Protein AF-A0A7C2EEQ4-F1 (afdb_monomer_lite)

Structure (mmCIF, N/CA/C/O backbone):
data_AF-A0A7C2EEQ4-F1
#
_entry.id   AF-A0A7C2EEQ4-F1
#
loop_
_atom_site.group_PDB
_atom_site.id
_atom_site.type_symbol
_atom_site.label_atom_id
_atom_site.label_alt_id
_atom_site.label_comp_id
_atom_site.label_asym_id
_atom_site.label_entity_id
_atom_site.label_seq_id
_atom_site.pdbx_PDB_ins_code
_atom_site.Cartn_x
_atom_site.Cartn_y
_atom_site.Cartn_z
_atom_site.occupancy
_atom_site.B_iso_or_equiv
_atom_site.auth_seq_id
_atom_site.auth_comp_id
_atom_site.auth_asym_id
_atom_site.auth_atom_id
_atom_site.pdbx_PDB_model_num
ATOM 1 N N . MET A 1 1 ? 18.634 51.900 -51.212 1.00 46.34 1 MET A N 1
ATOM 2 C CA . MET A 1 1 ? 18.352 50.719 -52.059 1.00 46.34 1 MET A CA 1
ATOM 3 C C . MET A 1 1 ? 18.833 49.478 -51.324 1.00 46.34 1 MET A C 1
ATOM 5 O O . MET A 1 1 ? 20.009 49.153 -51.384 1.00 46.34 1 MET A O 1
ATOM 9 N N . THR A 1 2 ? 17.946 48.823 -50.582 1.00 48.59 2 THR A N 1
ATOM 10 C CA . THR A 1 2 ? 18.283 47.684 -49.716 1.00 48.59 2 THR A CA 1
ATOM 11 C C . THR A 1 2 ? 17.347 46.539 -50.085 1.00 48.59 2 THR A C 1
ATOM 13 O O . THR A 1 2 ? 16.133 46.645 -49.938 1.00 48.59 2 THR A O 1
ATOM 16 N N . ARG A 1 3 ? 17.912 45.484 -50.681 1.00 45.97 3 ARG A N 1
ATOM 17 C CA . ARG A 1 3 ? 17.181 44.313 -51.178 1.00 45.97 3 ARG A CA 1
ATOM 18 C C . ARG A 1 3 ? 16.829 43.400 -50.000 1.00 45.97 3 ARG A C 1
ATOM 20 O O . ARG A 1 3 ? 17.728 42.816 -49.402 1.00 45.97 3 ARG A O 1
ATOM 27 N N . PHE A 1 4 ? 15.542 43.253 -49.696 1.00 46.72 4 PHE A N 1
ATOM 28 C CA . PHE A 1 4 ? 15.049 42.209 -48.796 1.00 46.72 4 PHE A CA 1
ATOM 29 C C . PHE A 1 4 ? 15.091 40.857 -49.520 1.00 46.72 4 PHE A C 1
ATOM 31 O O . PHE A 1 4 ? 14.436 40.668 -50.544 1.00 46.72 4 PHE A O 1
ATOM 38 N N . ARG A 1 5 ? 15.900 39.923 -49.008 1.00 54.69 5 ARG A N 1
ATOM 39 C CA . ARG A 1 5 ? 15.899 38.520 -49.437 1.00 54.69 5 ARG A CA 1
ATOM 40 C C . ARG A 1 5 ? 14.745 37.805 -48.733 1.00 54.69 5 ARG A C 1
ATOM 42 O O . ARG A 1 5 ? 14.785 37.629 -47.520 1.00 54.69 5 ARG A O 1
ATOM 49 N N . PHE A 1 6 ? 13.735 37.402 -49.498 1.00 46.06 6 PHE A N 1
ATOM 50 C CA . PHE A 1 6 ? 12.719 36.453 -49.050 1.00 46.06 6 PHE A CA 1
ATOM 51 C C . PHE A 1 6 ? 13.360 35.068 -48.921 1.00 46.06 6 PHE A C 1
ATOM 53 O O . PHE A 1 6 ? 13.887 34.533 -49.894 1.00 46.06 6 PHE A O 1
ATOM 60 N N . SER A 1 7 ? 13.330 34.509 -47.713 1.00 45.75 7 SER A N 1
ATOM 61 C CA . SER A 1 7 ? 13.673 33.111 -47.453 1.00 45.75 7 SER A CA 1
ATOM 62 C C . SER A 1 7 ? 12.376 32.292 -47.480 1.00 45.75 7 SER A C 1
ATOM 64 O O . SER A 1 7 ? 11.427 32.687 -46.796 1.00 45.75 7 SER A O 1
ATOM 66 N N . PRO A 1 8 ? 12.269 31.203 -48.259 1.00 53.25 8 PRO A N 1
ATOM 67 C CA . PRO A 1 8 ? 11.069 30.377 -48.266 1.00 53.25 8 PRO A CA 1
ATOM 68 C C . PRO A 1 8 ? 10.989 29.553 -46.974 1.00 53.25 8 PRO A C 1
ATOM 70 O O . PRO A 1 8 ? 11.899 28.795 -46.643 1.00 53.25 8 PRO A O 1
ATOM 73 N N . VAL A 1 9 ? 9.887 29.714 -46.243 1.00 53.66 9 VAL A N 1
ATOM 74 C CA . VAL A 1 9 ? 9.524 28.874 -45.096 1.00 53.66 9 VAL A CA 1
ATOM 75 C C . VAL A 1 9 ? 9.113 27.495 -45.629 1.00 53.66 9 VAL A C 1
ATOM 77 O O . VAL A 1 9 ? 8.188 27.431 -46.441 1.00 53.66 9 VAL A O 1
ATOM 80 N N . PRO A 1 10 ? 9.752 26.387 -45.216 1.00 53.53 10 PRO A N 1
ATOM 81 C CA . PRO A 1 10 ? 9.279 25.061 -45.582 1.00 53.53 10 PRO A CA 1
ATOM 82 C C . PRO A 1 10 ? 7.987 24.749 -44.814 1.00 53.53 10 PRO A C 1
ATOM 84 O O . PRO A 1 10 ? 7.975 24.654 -43.587 1.00 53.53 10 PRO A O 1
ATOM 87 N N . LEU A 1 11 ? 6.890 24.597 -45.558 1.00 53.56 11 LEU A N 1
ATOM 88 C CA . LEU A 1 11 ? 5.634 24.013 -45.093 1.00 53.56 11 LEU A CA 1
ATOM 89 C C . LEU A 1 11 ? 5.890 22.555 -44.684 1.00 53.56 11 LEU A C 1
ATOM 91 O O . LEU A 1 11 ? 5.987 21.667 -45.527 1.00 53.56 11 LEU A O 1
ATOM 95 N N . LEU A 1 12 ? 6.017 22.311 -43.380 1.00 54.16 12 LEU A N 1
ATOM 96 C CA . LEU A 1 12 ? 5.985 20.970 -42.803 1.00 54.16 12 LEU A CA 1
ATOM 97 C C . LEU A 1 12 ? 4.540 20.460 -42.837 1.00 54.16 12 LEU A C 1
ATOM 99 O O . LEU A 1 12 ? 3.717 20.802 -41.991 1.00 54.16 12 LEU A O 1
ATOM 103 N N . THR A 1 13 ? 4.231 19.642 -43.840 1.00 59.44 13 THR A N 1
ATOM 104 C CA . THR A 1 13 ? 3.042 18.786 -43.878 1.00 59.44 13 THR A CA 1
ATOM 105 C C . THR A 1 13 ? 3.044 17.853 -42.669 1.00 59.44 13 THR A C 1
ATOM 107 O O . THR A 1 13 ? 3.857 16.933 -42.583 1.00 59.44 13 THR A O 1
ATOM 110 N N . ALA A 1 14 ? 2.125 18.086 -41.733 1.00 56.03 14 ALA A N 1
ATOM 111 C CA . ALA A 1 14 ? 1.842 17.168 -40.642 1.00 56.03 14 ALA A CA 1
ATOM 112 C C . ALA A 1 14 ? 1.154 15.912 -41.203 1.00 56.03 14 ALA A C 1
ATOM 114 O O . ALA A 1 14 ? -0.013 15.954 -41.587 1.00 56.03 14 ALA A O 1
ATOM 115 N N . LEU A 1 15 ? 1.882 14.793 -41.259 1.00 57.16 15 LEU A N 1
ATOM 116 C CA . LEU A 1 15 ? 1.284 13.471 -41.429 1.00 57.16 15 LEU A CA 1
ATOM 117 C C . LEU A 1 15 ? 0.574 13.103 -40.119 1.00 57.16 15 LEU A C 1
ATOM 119 O O . LEU A 1 15 ? 1.207 12.728 -39.133 1.00 57.16 15 LEU A O 1
ATOM 123 N N . THR A 1 16 ? -0.749 13.209 -40.096 1.00 53.00 16 THR A N 1
ATOM 124 C CA . THR A 1 16 ? -1.583 12.608 -39.058 1.00 53.00 16 THR A CA 1
ATOM 125 C C . THR A 1 16 ? -1.675 11.102 -39.311 1.00 53.00 16 THR A C 1
ATOM 127 O O . THR A 1 16 ? -2.495 10.637 -40.100 1.00 53.00 16 THR A O 1
ATOM 130 N N . LEU A 1 17 ? -0.831 10.310 -38.638 1.00 54.19 17 LEU A N 1
ATOM 131 C CA . LEU A 1 17 ? -1.070 8.871 -38.501 1.00 54.19 17 LEU A CA 1
ATOM 132 C C . LEU A 1 17 ? -2.288 8.666 -37.589 1.00 54.19 17 LEU A C 1
ATOM 134 O O . LEU A 1 17 ? -2.172 8.617 -36.366 1.00 54.19 17 LEU A O 1
ATOM 138 N N . ALA A 1 18 ? -3.469 8.541 -38.188 1.00 47.84 18 ALA A N 1
ATOM 139 C CA . ALA A 1 18 ? -4.615 7.932 -37.531 1.00 47.84 18 ALA A CA 1
ATOM 140 C C . ALA A 1 18 ? -4.382 6.415 -37.496 1.00 47.84 18 ALA A C 1
ATOM 142 O O . ALA A 1 18 ? -4.631 5.711 -38.474 1.00 47.84 18 ALA A O 1
ATOM 143 N N . ALA A 1 19 ? -3.848 5.908 -36.385 1.00 51.88 19 ALA A N 1
ATOM 144 C CA . ALA A 1 19 ? -3.858 4.475 -36.128 1.00 51.88 19 ALA A CA 1
ATOM 145 C C . ALA A 1 19 ? -5.314 4.038 -35.886 1.00 51.88 19 ALA A C 1
ATOM 147 O O . ALA A 1 19 ? -5.994 4.659 -35.061 1.00 51.88 19 ALA A O 1
ATOM 148 N N . PRO A 1 20 ? -5.821 2.987 -36.554 1.00 49.03 20 PRO A N 1
ATOM 149 C CA . PRO A 1 20 ? -7.078 2.396 -36.147 1.00 49.03 20 PRO A CA 1
ATOM 150 C C . PRO A 1 20 ? -6.854 1.774 -34.769 1.00 49.03 20 PRO A C 1
ATOM 152 O O . PRO A 1 20 ? -6.058 0.848 -34.609 1.00 49.03 20 PRO A O 1
ATOM 155 N N . ALA A 1 21 ? -7.549 2.292 -33.760 1.00 47.69 21 ALA A N 1
ATOM 156 C CA . ALA A 1 21 ? -7.772 1.560 -32.528 1.00 47.69 21 ALA A CA 1
ATOM 157 C C . ALA A 1 21 ? -8.653 0.357 -32.886 1.00 47.69 21 ALA A C 1
ATOM 159 O O . ALA A 1 21 ? -9.878 0.427 -32.842 1.00 47.69 21 ALA A O 1
ATOM 160 N N . ALA A 1 22 ? -8.024 -0.738 -33.312 1.00 47.19 22 ALA A N 1
ATOM 161 C CA . ALA A 1 22 ? -8.670 -2.033 -33.302 1.00 47.19 22 ALA A CA 1
ATOM 162 C C . ALA A 1 22 ? -8.942 -2.349 -31.829 1.00 47.19 22 ALA A C 1
ATOM 164 O O . ALA A 1 22 ? -8.033 -2.699 -31.075 1.00 47.19 22 ALA A O 1
ATOM 165 N N . ALA A 1 23 ? -10.188 -2.130 -31.411 1.00 41.72 23 ALA A N 1
ATOM 166 C CA . ALA A 1 23 ? -10.733 -2.705 -30.200 1.00 41.72 23 ALA A CA 1
ATOM 167 C C . ALA A 1 23 ? -10.604 -4.224 -30.353 1.00 41.72 23 ALA A C 1
ATOM 169 O O . ALA A 1 23 ? -11.416 -4.867 -31.008 1.00 41.72 23 ALA A O 1
ATOM 170 N N . GLY A 1 24 ? -9.501 -4.777 -29.854 1.00 44.75 24 GLY A N 1
ATOM 171 C CA . GLY A 1 24 ? -9.364 -6.213 -29.707 1.00 44.75 24 GLY A CA 1
ATOM 172 C C . GLY A 1 24 ? -10.428 -6.645 -28.718 1.00 44.75 24 GLY A C 1
ATOM 173 O O . GLY A 1 24 ? -10.397 -6.203 -27.568 1.00 44.75 24 GLY A O 1
ATOM 174 N N . ASP A 1 25 ? -11.375 -7.447 -29.195 1.00 45.69 25 ASP A N 1
ATOM 175 C CA . ASP A 1 25 ? -12.434 -8.041 -28.397 1.00 45.69 25 ASP A CA 1
ATOM 176 C C . ASP A 1 25 ? -11.814 -8.724 -27.180 1.00 45.69 25 ASP A C 1
ATOM 178 O O . ASP A 1 25 ? -11.216 -9.801 -27.229 1.00 45.69 25 ASP A O 1
ATOM 182 N N . ASN A 1 26 ? -11.915 -8.031 -26.058 1.00 50.03 26 ASN A N 1
ATOM 183 C CA . ASN A 1 26 ? -11.628 -8.558 -24.752 1.00 50.03 26 ASN A CA 1
ATOM 184 C C . ASN A 1 26 ? -12.711 -9.615 -24.468 1.00 50.03 26 ASN A C 1
ATOM 186 O O . ASN A 1 26 ? -13.799 -9.291 -24.000 1.00 50.03 26 ASN A O 1
ATOM 190 N N . VAL A 1 27 ? -12.393 -10.887 -24.726 1.00 50.34 27 VAL A N 1
ATOM 191 C CA . VAL A 1 27 ? -13.248 -12.056 -24.419 1.00 50.34 27 VAL A CA 1
ATOM 192 C C . VAL A 1 27 ? -13.523 -12.206 -22.903 1.00 50.34 27 VAL A C 1
ATOM 194 O O . VAL A 1 27 ? -14.318 -13.036 -22.483 1.00 50.34 27 VAL A O 1
ATOM 197 N N . TYR A 1 28 ? -12.904 -11.375 -22.062 1.00 52.81 28 TYR A N 1
ATOM 198 C CA . TYR A 1 28 ? -13.088 -11.305 -20.612 1.00 52.81 28 TYR A CA 1
ATOM 199 C C . TYR A 1 28 ? -13.964 -10.123 -20.139 1.00 52.81 28 TYR A C 1
ATOM 201 O O . TYR A 1 28 ? -14.110 -9.942 -18.930 1.00 52.81 28 TYR A O 1
ATOM 209 N N . ALA A 1 29 ? -14.540 -9.309 -21.036 1.00 49.06 29 ALA A N 1
ATOM 210 C CA . ALA A 1 29 ? -15.299 -8.107 -20.662 1.00 49.06 29 ALA A CA 1
ATOM 211 C C . ALA A 1 29 ? -16.791 -8.342 -20.376 1.00 49.06 29 ALA A C 1
ATOM 213 O O . ALA A 1 29 ? -17.404 -7.486 -19.740 1.00 49.06 29 ALA A O 1
ATOM 214 N N . ASP A 1 30 ? -17.381 -9.456 -20.822 1.00 51.31 30 ASP A N 1
ATOM 215 C CA . ASP A 1 30 ? -18.822 -9.689 -20.682 1.00 51.31 30 ASP A CA 1
ATOM 216 C C . ASP A 1 30 ? -19.141 -10.880 -19.752 1.00 51.31 30 ASP A C 1
ATOM 218 O O . ASP A 1 30 ? -19.018 -12.038 -20.165 1.00 51.31 30 ASP A O 1
ATOM 222 N N . PRO A 1 31 ? -19.591 -10.642 -18.504 1.00 56.97 31 PRO A N 1
ATOM 223 C CA . PRO A 1 31 ? -20.000 -11.712 -17.595 1.00 56.97 31 PRO A CA 1
ATOM 224 C C . PRO A 1 31 ? -21.247 -12.481 -18.070 1.00 56.97 31 PRO A C 1
ATOM 226 O O . PRO A 1 31 ? -21.526 -13.548 -17.525 1.00 56.97 31 PRO A O 1
ATOM 229 N N . ALA A 1 32 ? -21.983 -11.998 -19.081 1.00 57.62 32 ALA A N 1
ATOM 230 C CA . ALA A 1 32 ? -23.142 -12.694 -19.642 1.00 57.62 32 ALA A CA 1
ATOM 231 C C . ALA A 1 32 ? -22.772 -13.812 -20.638 1.00 57.62 32 ALA A C 1
ATOM 233 O O . ALA A 1 32 ? -23.607 -14.670 -20.924 1.00 57.62 32 ALA A O 1
ATOM 234 N N . THR A 1 33 ? -21.531 -13.851 -21.142 1.00 57.25 33 THR A N 1
ATOM 235 C CA . THR A 1 33 ? -21.075 -14.857 -22.128 1.00 57.25 33 THR A CA 1
ATOM 236 C C . THR A 1 33 ? -20.256 -16.002 -21.522 1.00 57.25 33 THR A C 1
ATOM 238 O O . THR A 1 33 ? -19.880 -16.938 -22.231 1.00 57.25 33 THR A O 1
ATOM 241 N N . TRP A 1 34 ? -20.029 -16.003 -20.203 1.00 45.50 34 TRP A N 1
ATOM 242 C CA . TRP A 1 34 ? -19.344 -17.097 -19.511 1.00 45.50 34 TRP A CA 1
ATOM 243 C C . TRP A 1 34 ? -20.234 -18.345 -19.412 1.00 45.50 34 TRP A C 1
ATOM 245 O O . TRP A 1 34 ? -20.913 -18.593 -18.415 1.00 45.50 34 TRP A O 1
ATOM 255 N N . THR A 1 35 ? -20.196 -19.196 -20.435 1.00 56.41 35 THR A N 1
ATOM 256 C CA . THR A 1 35 ? -20.594 -20.597 -20.285 1.00 56.41 35 THR A CA 1
ATOM 257 C C . THR A 1 35 ? -19.412 -21.351 -19.689 1.00 56.41 35 THR A C 1
ATOM 259 O O . THR A 1 35 ? -18.423 -21.600 -20.378 1.00 56.41 35 THR A O 1
ATOM 262 N N . GLY A 1 36 ? -19.490 -21.675 -18.396 1.00 53.25 36 GLY A N 1
ATOM 263 C CA . GLY A 1 36 ? -18.456 -22.442 -17.701 1.00 53.25 36 GLY A CA 1
ATOM 264 C C . GLY A 1 36 ? -18.099 -23.755 -18.420 1.00 53.25 36 GLY A C 1
ATOM 265 O O . GLY A 1 36 ? -18.862 -24.240 -19.261 1.00 53.25 36 GLY A O 1
ATOM 266 N N . PRO A 1 37 ? -16.936 -24.352 -18.110 1.00 56.06 37 PRO A N 1
ATOM 267 C CA . PRO A 1 37 ? -16.480 -25.562 -18.781 1.00 56.06 37 PRO A CA 1
ATOM 268 C C . PRO A 1 37 ? -17.521 -26.682 -18.648 1.00 56.06 37 PRO A C 1
ATOM 270 O O . PRO A 1 37 ? -17.850 -27.112 -17.542 1.00 56.06 37 PRO A O 1
ATOM 273 N N . ARG A 1 38 ? -18.038 -27.160 -19.790 1.00 52.91 38 ARG A N 1
ATOM 274 C CA . ARG A 1 38 ? -18.892 -28.351 -19.873 1.00 52.91 38 ARG A CA 1
ATOM 275 C C . ARG A 1 38 ? -18.083 -29.550 -19.392 1.00 52.91 38 ARG A C 1
ATOM 277 O O . ARG A 1 38 ? -17.253 -30.088 -20.123 1.00 52.91 38 ARG A O 1
ATOM 284 N N . THR A 1 39 ? -18.315 -29.975 -18.158 1.00 54.53 39 THR A N 1
ATOM 285 C CA . THR A 1 39 ? -17.779 -31.233 -17.649 1.00 54.53 39 THR A CA 1
ATOM 286 C C . THR A 1 39 ? -18.524 -32.374 -18.331 1.00 54.53 39 THR A C 1
ATOM 288 O O . THR A 1 39 ? -19.640 -32.719 -17.948 1.00 54.53 39 THR A O 1
ATOM 291 N N . HIS A 1 40 ? -17.921 -32.952 -19.367 1.00 47.94 40 HIS A N 1
ATOM 292 C CA . HIS A 1 40 ? -18.300 -34.275 -19.840 1.00 47.94 40 HIS A CA 1
ATOM 293 C C . HIS A 1 40 ? -17.918 -35.290 -18.760 1.00 47.94 40 HIS A C 1
ATOM 295 O O . HIS A 1 40 ? -16.761 -35.691 -18.639 1.00 47.94 40 HIS A O 1
ATOM 301 N N . THR A 1 41 ? -18.896 -35.683 -17.949 1.00 48.75 41 THR A N 1
ATOM 302 C CA . THR A 1 41 ? -18.778 -36.777 -16.985 1.00 48.75 41 THR A C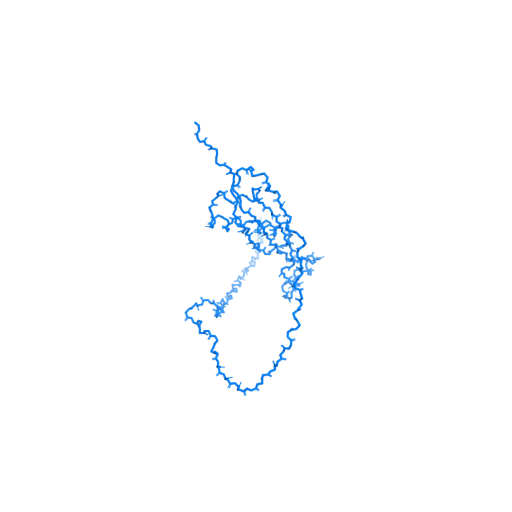A 1
ATOM 303 C C . THR A 1 41 ? -18.772 -38.099 -17.752 1.00 48.75 41 THR A C 1
ATOM 305 O O . THR A 1 41 ? -19.799 -38.745 -17.929 1.00 48.75 41 THR A O 1
ATOM 308 N N . ALA A 1 42 ? -17.612 -38.486 -18.279 1.00 52.62 42 ALA A N 1
ATOM 309 C CA . ALA A 1 42 ? -17.376 -39.847 -18.743 1.00 52.62 42 ALA A CA 1
ATOM 310 C C . ALA A 1 42 ? -16.937 -40.687 -17.535 1.00 52.62 42 ALA A C 1
ATOM 312 O O . ALA A 1 42 ? -15.752 -40.753 -17.201 1.00 52.62 42 ALA A O 1
ATOM 313 N N . GLU A 1 43 ? -17.900 -41.293 -16.842 1.00 47.16 43 GLU A N 1
ATOM 314 C CA . GLU A 1 43 ? -17.627 -42.275 -15.793 1.00 47.16 43 GLU A CA 1
ATOM 315 C C . GLU A 1 43 ? -16.995 -43.529 -16.416 1.00 47.16 43 GLU A C 1
ATOM 317 O O . GLU A 1 43 ? -17.650 -44.318 -17.094 1.00 47.16 43 GLU A O 1
ATOM 322 N N . ARG A 1 44 ? -15.693 -43.723 -16.186 1.00 51.19 44 ARG A N 1
ATOM 323 C CA . ARG A 1 44 ? -15.021 -45.013 -16.383 1.00 51.19 44 ARG A CA 1
ATOM 324 C C . ARG A 1 44 ? -15.115 -45.813 -15.081 1.00 51.19 44 ARG A C 1
ATOM 326 O O . ARG A 1 44 ? -14.534 -45.380 -14.084 1.00 51.19 44 ARG A O 1
ATOM 333 N N . PRO A 1 45 ? -15.775 -46.981 -15.058 1.00 48.47 45 PRO A N 1
ATOM 334 C CA . PRO A 1 45 ? -15.738 -47.847 -13.895 1.00 48.47 45 PRO A CA 1
ATOM 335 C C . PRO A 1 45 ? -14.465 -48.701 -13.926 1.00 48.47 45 PRO A C 1
ATOM 337 O O . PRO A 1 45 ? -14.182 -49.378 -14.911 1.00 48.47 45 PRO A O 1
ATOM 340 N N . GLY A 1 46 ? -13.721 -48.707 -12.817 1.00 53.41 46 GLY A N 1
ATOM 341 C CA . GLY A 1 46 ? -12.797 -49.799 -12.501 1.00 53.41 46 GLY A CA 1
ATOM 342 C C . GLY A 1 46 ? -11.325 -49.421 -12.364 1.00 53.41 46 GLY A C 1
ATOM 343 O O . GLY A 1 46 ? -10.544 -49.606 -13.286 1.00 53.41 46 GLY A O 1
ATOM 344 N N . ALA A 1 47 ? -10.938 -48.999 -11.159 1.00 52.94 47 ALA A N 1
ATOM 345 C CA . ALA A 1 47 ? -9.699 -49.427 -10.503 1.00 52.94 47 ALA A CA 1
ATOM 346 C C . ALA A 1 47 ? -9.728 -48.937 -9.047 1.00 52.94 47 ALA A C 1
ATOM 348 O O . ALA A 1 47 ? -9.388 -47.793 -8.752 1.00 52.94 47 ALA A O 1
ATOM 349 N N . ARG A 1 48 ? -10.141 -49.799 -8.106 1.00 54.22 48 ARG A N 1
ATOM 350 C CA . ARG A 1 48 ? -9.872 -49.571 -6.676 1.00 54.22 48 ARG A CA 1
ATOM 351 C C . ARG A 1 48 ? -8.374 -49.742 -6.453 1.00 54.22 48 ARG A C 1
ATOM 353 O O . ARG A 1 48 ? -7.905 -50.814 -6.087 1.00 54.22 48 ARG A O 1
ATOM 360 N N . GLN A 1 49 ? -7.619 -48.679 -6.688 1.00 55.44 49 GLN A N 1
ATOM 361 C CA . GLN A 1 49 ? -6.240 -48.595 -6.244 1.00 55.44 49 GLN A CA 1
ATOM 362 C C . GLN A 1 49 ? -6.279 -48.212 -4.764 1.00 55.44 49 GLN A C 1
ATOM 364 O O . GLN A 1 49 ? -6.534 -47.065 -4.399 1.00 55.44 49 GLN A O 1
ATOM 369 N N . THR A 1 50 ? -6.109 -49.195 -3.883 1.00 57.72 50 THR A N 1
ATOM 370 C CA . THR A 1 50 ? -5.948 -48.957 -2.446 1.00 57.72 50 THR A CA 1
ATOM 371 C C . THR A 1 50 ? -4.617 -48.254 -2.217 1.00 57.72 50 THR A C 1
ATOM 373 O O . THR A 1 50 ? -3.585 -48.889 -2.003 1.00 57.72 50 THR A O 1
ATOM 376 N N . VAL A 1 51 ? -4.631 -46.924 -2.288 1.00 58.31 51 VAL A N 1
ATOM 377 C CA . VAL A 1 51 ? -3.509 -46.089 -1.869 1.00 58.31 51 VAL A CA 1
ATOM 378 C C . VAL A 1 51 ? -3.403 -46.235 -0.356 1.00 58.31 51 VAL A C 1
ATOM 380 O O . VAL A 1 51 ? -4.204 -45.672 0.394 1.00 58.31 51 VAL A O 1
ATOM 383 N N . ARG A 1 52 ? -2.430 -47.023 0.112 1.00 56.41 52 ARG A N 1
ATOM 384 C CA . ARG A 1 52 ? -2.027 -47.024 1.520 1.00 56.41 52 ARG A CA 1
ATOM 385 C C . ARG A 1 52 ? -1.546 -45.612 1.850 1.00 56.41 52 ARG A C 1
ATOM 387 O O . ARG A 1 52 ? -0.412 -45.247 1.557 1.00 56.41 52 ARG A O 1
ATOM 394 N N . ARG A 1 53 ? -2.435 -44.790 2.418 1.00 58.19 53 ARG A N 1
ATOM 395 C CA . ARG A 1 53 ? -2.079 -43.489 2.985 1.00 58.19 53 ARG A CA 1
ATOM 396 C C . ARG A 1 53 ? -1.091 -43.752 4.111 1.00 58.19 53 ARG A C 1
ATOM 398 O O . ARG A 1 53 ? -1.484 -44.150 5.204 1.00 58.19 53 ARG A O 1
ATOM 405 N N . HIS A 1 54 ? 0.186 -43.516 3.844 1.00 56.66 54 HIS A N 1
ATOM 406 C CA . HIS A 1 54 ? 1.140 -43.238 4.902 1.00 56.66 54 HIS A CA 1
ATOM 407 C C . HIS A 1 54 ? 0.638 -41.981 5.615 1.00 56.66 54 HIS A C 1
ATOM 409 O O . HIS A 1 54 ? 0.829 -40.865 5.133 1.00 56.66 54 HIS A O 1
ATOM 415 N N . PHE A 1 55 ? -0.082 -42.168 6.721 1.00 56.28 55 PHE A N 1
ATOM 416 C CA . PHE A 1 55 ? -0.388 -41.095 7.655 1.00 56.28 55 PHE A CA 1
ATOM 417 C C . PHE A 1 55 ? 0.957 -40.605 8.192 1.00 56.28 55 PHE A C 1
ATOM 419 O O . PHE A 1 55 ? 1.533 -41.205 9.096 1.00 56.28 55 PHE A O 1
ATOM 426 N N . ARG A 1 56 ? 1.509 -39.554 7.576 1.00 60.31 56 ARG A N 1
ATOM 427 C CA . ARG A 1 56 ? 2.592 -38.792 8.191 1.00 60.31 56 ARG A CA 1
ATOM 428 C C . ARG A 1 56 ? 1.996 -38.198 9.454 1.00 60.31 56 ARG A C 1
ATOM 430 O O . ARG A 1 56 ? 1.056 -37.409 9.378 1.00 60.31 56 ARG A O 1
ATOM 437 N N . GLU A 1 57 ? 2.485 -38.662 10.592 1.00 62.97 57 GLU A N 1
ATOM 438 C CA . GLU A 1 57 ? 2.085 -38.164 11.895 1.00 62.97 57 GLU A CA 1
ATOM 439 C C . GLU A 1 57 ? 2.233 -36.639 11.897 1.00 62.97 57 GLU A C 1
ATOM 441 O O . GLU A 1 57 ? 3.302 -36.108 11.586 1.00 62.97 57 GLU A O 1
ATOM 446 N N . ALA A 1 58 ? 1.125 -35.930 12.131 1.00 63.84 58 ALA A N 1
ATOM 447 C CA . ALA A 1 58 ? 1.136 -34.476 12.130 1.00 63.84 58 ALA A CA 1
ATOM 448 C C . ALA A 1 58 ? 2.133 -33.986 13.198 1.00 63.84 58 ALA A C 1
ATOM 450 O O . ALA A 1 58 ? 2.191 -34.573 14.284 1.00 63.84 58 ALA A O 1
ATOM 451 N N . PRO A 1 59 ? 2.928 -32.938 12.918 1.00 62.75 59 PRO A N 1
ATOM 452 C CA . PRO A 1 59 ? 3.912 -32.441 13.868 1.00 62.75 59 PRO A CA 1
ATOM 453 C C . PRO A 1 59 ? 3.215 -32.066 15.178 1.00 62.75 59 PRO A C 1
ATOM 455 O O . PRO A 1 59 ? 2.367 -31.174 15.222 1.00 62.75 59 PRO A O 1
ATOM 458 N N . ARG A 1 60 ? 3.555 -32.784 16.254 1.00 65.38 60 ARG A N 1
ATOM 459 C CA . ARG A 1 60 ? 2.991 -32.553 17.585 1.00 65.38 60 ARG A CA 1
ATOM 460 C C . ARG A 1 60 ? 3.502 -31.206 18.104 1.00 65.38 60 ARG A C 1
ATOM 462 O O . ARG A 1 60 ? 4.679 -31.070 18.440 1.00 65.38 60 ARG A O 1
ATOM 469 N N . VAL A 1 61 ? 2.625 -30.203 18.148 1.00 60.25 61 VAL A N 1
ATOM 470 C CA . VAL A 1 61 ? 2.923 -28.880 18.719 1.00 60.25 61 VAL A CA 1
ATOM 471 C C . VAL A 1 61 ? 3.188 -29.056 20.217 1.00 60.25 61 VAL A C 1
ATOM 473 O O . VAL A 1 61 ? 2.313 -29.511 20.948 1.00 60.25 61 VAL A O 1
ATOM 476 N N . ARG A 1 62 ? 4.410 -28.749 20.677 1.00 66.25 62 ARG A N 1
ATOM 477 C CA . ARG A 1 62 ? 4.855 -29.051 22.053 1.00 66.25 62 ARG A CA 1
ATOM 478 C C . ARG A 1 62 ? 4.196 -28.191 23.134 1.00 66.25 62 ARG A C 1
ATOM 480 O O . ARG A 1 62 ? 4.094 -28.648 24.264 1.00 66.25 62 ARG A O 1
ATOM 487 N N . ALA A 1 63 ? 3.743 -26.988 22.799 1.00 70.25 63 ALA A N 1
ATOM 488 C CA . ALA A 1 63 ? 2.889 -26.151 23.636 1.00 70.25 63 ALA A CA 1
ATOM 489 C C . ALA A 1 63 ? 2.434 -24.934 22.826 1.00 70.25 63 ALA A C 1
ATOM 491 O O . ALA A 1 63 ? 3.183 -24.425 21.989 1.00 70.25 63 ALA A O 1
ATOM 492 N N . TRP A 1 64 ? 1.232 -24.439 23.103 1.00 65.81 64 TRP A N 1
ATOM 493 C CA . TRP A 1 64 ? 0.806 -23.132 22.619 1.00 65.81 64 TRP A CA 1
ATOM 494 C C . TRP A 1 64 ? 1.476 -22.055 23.471 1.00 65.81 64 TRP A C 1
ATOM 496 O O . TRP A 1 64 ? 1.246 -21.978 24.678 1.00 65.81 64 TRP A O 1
ATOM 506 N N . VAL A 1 65 ? 2.320 -21.229 22.854 1.00 73.00 65 VAL A N 1
ATOM 507 C CA . VAL A 1 65 ? 2.892 -20.059 23.525 1.00 73.00 65 VAL A CA 1
ATOM 508 C C . VAL A 1 65 ? 1.805 -18.994 23.603 1.00 73.00 65 VAL A C 1
ATOM 510 O O . VAL A 1 65 ? 1.312 -18.523 22.578 1.00 73.00 65 VAL A O 1
ATOM 513 N N . LYS A 1 66 ? 1.426 -18.611 24.825 1.00 58.66 66 LYS A N 1
ATOM 514 C CA . LYS A 1 66 ? 0.547 -17.466 25.060 1.00 58.66 66 LYS A CA 1
ATOM 515 C C . LYS A 1 66 ? 1.319 -16.202 24.683 1.00 58.66 66 LYS A C 1
ATOM 517 O O . LYS A 1 66 ? 2.125 -15.707 25.466 1.00 58.66 66 LYS A O 1
ATOM 522 N N . VAL A 1 67 ? 1.105 -15.708 23.467 1.00 66.69 67 VAL A N 1
ATOM 523 C CA . VAL A 1 67 ? 1.611 -14.398 23.052 1.00 66.69 67 VAL A CA 1
ATOM 524 C C . VAL A 1 67 ? 0.867 -13.366 23.892 1.00 66.69 67 VAL A C 1
ATOM 526 O O . VAL A 1 67 ? -0.362 -13.296 23.838 1.00 66.69 67 VAL A O 1
ATOM 529 N N . ALA A 1 68 ? 1.592 -12.626 24.732 1.00 47.34 68 ALA A N 1
ATOM 530 C CA . ALA A 1 68 ? 1.006 -11.520 25.476 1.00 47.34 68 ALA A CA 1
ATOM 531 C C . ALA A 1 68 ? 0.328 -10.567 24.476 1.00 47.34 68 ALA A C 1
ATOM 533 O O . ALA A 1 68 ? 0.928 -10.280 23.434 1.00 47.34 68 ALA A O 1
ATOM 534 N N . PRO A 1 69 ? -0.904 -10.092 24.740 1.00 53.28 69 PRO A N 1
ATOM 535 C CA . PRO A 1 69 ? -1.482 -9.055 23.906 1.00 53.28 69 PRO A CA 1
ATOM 536 C C . PRO A 1 69 ? -0.515 -7.873 23.927 1.00 53.28 69 PRO A C 1
ATOM 538 O O . PRO A 1 69 ? -0.141 -7.389 24.997 1.00 53.28 69 PRO A O 1
ATOM 541 N N . VAL A 1 70 ? -0.067 -7.445 22.745 1.00 57.75 70 VAL A N 1
ATOM 542 C CA . VAL A 1 70 ? 0.634 -6.169 22.600 1.00 57.75 70 VAL A CA 1
ATOM 543 C C . VAL A 1 70 ? -0.284 -5.142 23.242 1.00 57.75 70 VAL A C 1
ATOM 545 O O . VAL A 1 70 ? -1.451 -5.085 22.854 1.00 57.75 70 VAL A O 1
ATOM 548 N N . ALA A 1 71 ? 0.199 -4.429 24.264 1.00 48.66 71 ALA A N 1
ATOM 549 C CA . ALA A 1 71 ? -0.600 -3.460 25.000 1.00 48.66 71 ALA A CA 1
ATOM 550 C C . ALA A 1 71 ? -1.342 -2.578 23.991 1.00 48.66 71 ALA A C 1
ATOM 552 O O . ALA A 1 71 ? -0.732 -1.815 23.237 1.00 48.66 71 ALA A O 1
ATOM 553 N N . ALA A 1 72 ? -2.656 -2.777 23.926 1.00 48.25 72 ALA A N 1
ATOM 554 C CA . ALA A 1 72 ? -3.544 -2.001 23.098 1.00 48.25 72 ALA A CA 1
ATOM 555 C C . ALA A 1 72 ? -3.592 -0.605 23.720 1.00 48.25 72 ALA A C 1
ATOM 557 O O . ALA A 1 72 ? -4.439 -0.323 24.553 1.00 48.25 72 ALA A O 1
ATOM 558 N N . GLY A 1 73 ? -2.669 0.280 23.336 1.00 51.41 73 GLY A N 1
ATOM 559 C CA . GLY A 1 73 ? -3.103 1.662 23.155 1.00 51.41 73 GLY A CA 1
ATOM 560 C C . GLY A 1 73 ? -4.250 1.595 22.153 1.00 51.41 73 GLY A C 1
ATOM 561 O O . GLY A 1 73 ? -4.094 0.856 21.181 1.00 51.41 73 GLY A O 1
ATOM 562 N N . ASP A 1 74 ? -5.377 2.252 22.441 1.00 57.03 74 ASP A N 1
ATOM 563 C CA . ASP A 1 74 ? -6.739 2.039 21.905 1.00 57.03 74 ASP A CA 1
ATOM 564 C C . ASP A 1 74 ? -6.897 2.223 20.376 1.00 57.03 74 ASP A C 1
ATOM 566 O O . ASP A 1 74 ? -7.769 2.932 19.872 1.00 57.03 74 ASP A O 1
ATOM 570 N N . ALA A 1 75 ? -6.022 1.599 19.600 1.00 68.12 75 ALA A N 1
ATOM 571 C CA . ALA A 1 75 ? -6.017 1.578 18.163 1.00 68.12 75 ALA A CA 1
ATOM 572 C C . ALA A 1 75 ? -6.891 0.410 17.724 1.00 68.12 75 ALA A C 1
ATOM 574 O O . ALA A 1 75 ? -6.524 -0.760 17.855 1.00 68.12 75 ALA A O 1
ATOM 575 N N . HIS A 1 76 ? -8.071 0.733 17.209 1.00 87.81 76 HIS A N 1
ATOM 576 C CA . HIS A 1 76 ? -8.920 -0.268 16.590 1.00 87.81 76 HIS A CA 1
ATOM 577 C C . HIS A 1 76 ? -8.287 -0.658 15.254 1.00 87.81 76 HIS A C 1
ATOM 579 O O . HIS A 1 76 ? -8.187 0.175 14.351 1.00 87.81 76 HIS A O 1
ATOM 585 N N . CYS A 1 77 ? -7.823 -1.901 15.158 1.00 91.50 77 CYS A N 1
ATOM 586 C CA . CYS A 1 77 ? -7.157 -2.443 13.982 1.00 91.50 77 CYS A CA 1
ATOM 587 C C . CYS A 1 77 ? -8.021 -3.511 13.309 1.00 91.50 77 CYS A C 1
ATOM 589 O O . CYS A 1 77 ? -8.658 -4.318 13.983 1.00 91.50 77 CYS A O 1
ATOM 591 N N . LEU A 1 78 ? -7.996 -3.536 11.980 1.00 93.69 78 LEU A N 1
ATOM 592 C CA . LEU A 1 78 ? -8.819 -4.416 11.151 1.00 93.69 78 LEU A CA 1
ATOM 593 C C . LEU A 1 78 ? -8.047 -5.661 10.688 1.00 93.69 78 LEU A C 1
ATOM 595 O O . LEU A 1 78 ? -6.967 -5.966 11.194 1.00 93.69 78 LEU A O 1
ATOM 599 N N . ALA A 1 79 ? -8.597 -6.424 9.743 1.00 93.50 79 ALA A N 1
ATOM 600 C CA . ALA A 1 79 ? -7.865 -7.513 9.101 1.00 93.50 79 ALA A CA 1
ATOM 601 C C . ALA A 1 79 ? -6.698 -6.963 8.249 1.00 93.50 79 ALA A C 1
ATOM 603 O O . ALA A 1 79 ? -6.797 -5.859 7.712 1.00 93.50 79 ALA A O 1
ATOM 604 N N . PRO A 1 80 ? -5.575 -7.695 8.117 1.00 94.88 80 PRO A N 1
ATOM 605 C CA . PRO A 1 80 ? -4.488 -7.282 7.238 1.00 94.88 80 PRO A CA 1
ATOM 606 C C . PRO A 1 80 ? -4.956 -7.223 5.783 1.00 94.88 80 PRO A C 1
ATOM 608 O O . PRO A 1 80 ? -5.604 -8.146 5.293 1.00 94.88 80 PRO A O 1
ATOM 611 N N . GLN A 1 81 ? -4.567 -6.158 5.089 1.00 96.31 81 GLN A N 1
ATOM 612 C CA . GLN A 1 81 ? -4.954 -5.892 3.712 1.00 96.31 81 GLN A CA 1
ATOM 613 C C . GLN A 1 81 ? -3.724 -5.810 2.816 1.00 96.31 81 GLN A C 1
ATOM 615 O O . GLN A 1 81 ? -2.715 -5.192 3.168 1.00 96.31 81 GLN A O 1
ATOM 620 N N . ARG A 1 82 ? -3.821 -6.458 1.654 1.00 97.81 82 ARG A N 1
ATOM 621 C CA . ARG A 1 82 ? -2.786 -6.514 0.622 1.00 97.81 82 ARG A CA 1
ATOM 622 C C . ARG A 1 82 ? -3.159 -5.589 -0.528 1.00 97.81 82 ARG A C 1
ATOM 624 O O . ARG A 1 82 ? -4.294 -5.618 -0.990 1.00 97.81 82 ARG A O 1
ATOM 631 N N . ALA A 1 83 ? -2.186 -4.837 -1.021 1.00 97.69 83 ALA A N 1
ATOM 632 C CA . ALA A 1 83 ? -2.319 -3.969 -2.180 1.00 97.69 83 ALA A CA 1
ATOM 633 C C . ALA A 1 83 ? -1.087 -4.082 -3.074 1.00 97.69 83 ALA A C 1
ATOM 635 O O . ALA A 1 83 ? 0.033 -4.261 -2.594 1.00 97.69 83 ALA A O 1
ATOM 636 N N . VAL A 1 84 ? -1.296 -3.961 -4.381 1.00 97.94 84 VAL A N 1
ATOM 637 C CA . VAL A 1 84 ? -0.231 -4.041 -5.380 1.00 97.94 84 VAL A CA 1
ATOM 638 C C . VAL A 1 84 ? -0.233 -2.749 -6.189 1.00 97.94 84 VAL A C 1
ATOM 640 O O . VAL A 1 84 ? -1.258 -2.371 -6.749 1.00 97.94 84 VAL A O 1
ATOM 643 N N . GLY A 1 85 ? 0.912 -2.069 -6.232 1.00 96.56 85 GLY A N 1
ATOM 644 C CA . GLY A 1 85 ? 1.073 -0.818 -6.969 1.00 96.56 85 GLY A CA 1
ATOM 645 C C . GLY A 1 85 ? 1.218 -1.015 -8.477 1.00 96.56 85 GLY A C 1
ATOM 646 O O . GLY A 1 85 ? 1.393 -2.127 -8.983 1.00 96.56 85 GLY A O 1
ATOM 647 N N . THR A 1 86 ? 1.201 0.093 -9.210 1.00 95.06 86 THR A N 1
ATOM 648 C CA . THR A 1 86 ? 1.588 0.127 -10.628 1.00 95.06 86 THR A CA 1
ATOM 649 C C . THR A 1 86 ? 3.112 0.025 -10.783 1.00 95.06 86 THR A C 1
ATOM 651 O O . THR A 1 86 ? 3.845 0.373 -9.858 1.00 95.06 86 THR A O 1
ATOM 654 N N . PRO A 1 87 ? 3.628 -0.457 -11.928 1.00 93.12 87 PRO A N 1
ATOM 655 C CA . PRO A 1 87 ? 5.068 -0.557 -12.152 1.00 93.12 87 PRO A CA 1
ATOM 656 C C . PRO A 1 87 ? 5.718 0.804 -12.472 1.00 93.12 87 PRO A C 1
ATOM 658 O O . PRO A 1 87 ? 5.211 1.557 -13.309 1.00 93.12 87 PRO A O 1
ATOM 661 N N . HIS A 1 88 ? 6.875 1.089 -11.869 1.00 90.94 88 HIS A N 1
ATOM 662 C CA . HIS A 1 88 ? 7.659 2.319 -12.067 1.00 90.94 88 HIS A CA 1
ATOM 663 C C . HIS A 1 88 ? 9.141 2.025 -12.325 1.00 90.94 88 HIS A C 1
ATOM 665 O O . HIS A 1 88 ? 9.630 0.945 -12.012 1.00 90.94 88 HIS A O 1
ATOM 671 N N . ALA A 1 89 ? 9.858 2.996 -12.896 1.00 87.56 89 ALA A N 1
ATOM 672 C CA . ALA A 1 89 ? 11.293 2.888 -13.171 1.00 87.56 89 ALA A CA 1
ATOM 673 C C . ALA A 1 89 ? 12.156 2.820 -11.896 1.00 87.56 89 ALA A C 1
ATOM 675 O O . ALA A 1 89 ? 13.232 2.237 -11.920 1.00 87.56 89 ALA A O 1
ATOM 676 N N . SER A 1 90 ? 11.685 3.398 -10.785 1.00 88.94 90 SER A N 1
ATOM 677 C CA . SER A 1 90 ? 12.365 3.350 -9.490 1.00 88.94 90 SER A CA 1
ATOM 678 C C . SER A 1 90 ? 11.539 2.599 -8.450 1.00 88.94 90 SER A C 1
ATOM 680 O O . SER A 1 90 ? 10.304 2.642 -8.452 1.00 88.94 90 SER A O 1
ATOM 682 N N . GLU A 1 91 ? 12.233 1.937 -7.525 1.00 91.44 91 GLU A N 1
ATOM 683 C CA . GLU A 1 91 ? 11.607 1.218 -6.415 1.00 91.44 91 GLU A CA 1
ATOM 684 C C . GLU A 1 91 ? 10.813 2.158 -5.499 1.00 91.44 91 GLU A C 1
ATOM 686 O O . GLU A 1 91 ? 9.685 1.844 -5.131 1.00 91.44 91 GLU A O 1
ATOM 691 N N . ALA A 1 92 ? 11.344 3.351 -5.208 1.00 93.75 92 ALA A N 1
ATOM 692 C CA . ALA A 1 92 ? 10.659 4.349 -4.389 1.00 93.75 92 ALA A CA 1
ATOM 693 C C . ALA A 1 92 ? 9.303 4.761 -4.991 1.00 93.75 92 ALA A C 1
ATOM 695 O O . ALA A 1 92 ? 8.285 4.735 -4.300 1.00 93.75 92 ALA A O 1
ATOM 696 N N . ALA A 1 93 ? 9.257 5.054 -6.297 1.00 92.94 93 ALA A N 1
ATOM 697 C CA . ALA A 1 93 ? 8.007 5.402 -6.973 1.00 92.94 93 ALA A CA 1
ATOM 698 C C . ALA A 1 93 ? 7.023 4.218 -7.017 1.00 92.94 93 ALA A C 1
ATOM 700 O O . ALA A 1 93 ? 5.810 4.405 -6.887 1.00 92.94 93 ALA A O 1
ATOM 701 N N . ALA A 1 94 ? 7.536 2.992 -7.161 1.00 95.12 94 ALA A N 1
ATOM 702 C CA . ALA A 1 94 ? 6.730 1.776 -7.115 1.00 95.12 94 ALA A CA 1
ATOM 703 C C . ALA A 1 94 ? 6.133 1.521 -5.725 1.00 95.12 94 ALA A C 1
ATOM 705 O O . ALA A 1 94 ? 4.957 1.159 -5.620 1.00 95.12 94 ALA A O 1
ATOM 706 N N . LEU A 1 95 ? 6.906 1.753 -4.662 1.00 96.88 95 LEU A N 1
ATOM 707 C CA . LEU A 1 95 ? 6.438 1.640 -3.286 1.00 96.88 95 LEU A CA 1
ATOM 708 C C . LEU A 1 95 ? 5.371 2.691 -2.987 1.00 96.88 95 LEU A C 1
ATOM 710 O O . LEU A 1 95 ? 4.309 2.344 -2.480 1.00 96.88 95 LEU A O 1
ATOM 714 N N . GLU A 1 96 ? 5.594 3.951 -3.360 1.00 97.62 96 GLU A N 1
ATOM 715 C CA . GLU A 1 96 ? 4.581 4.995 -3.197 1.00 97.62 96 GLU A CA 1
ATOM 716 C C . GLU A 1 96 ? 3.283 4.675 -3.943 1.00 97.62 96 GLU A C 1
ATOM 718 O O . GLU A 1 96 ? 2.193 4.921 -3.425 1.00 97.62 96 GLU A O 1
ATOM 723 N N . SER A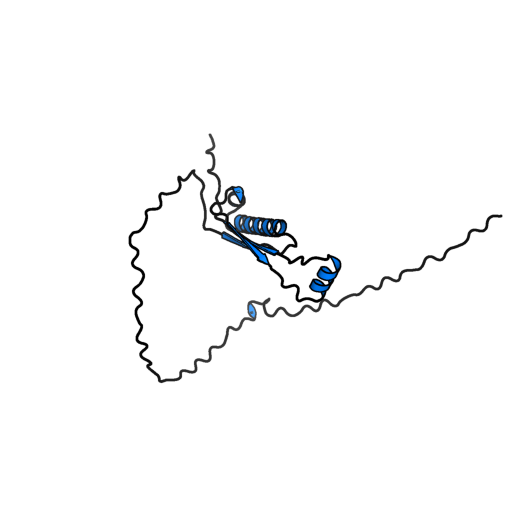 1 97 ? 3.376 4.110 -5.150 1.00 98.12 97 SER A N 1
ATOM 724 C CA . SER A 1 97 ? 2.197 3.658 -5.889 1.00 98.12 97 SER A CA 1
ATOM 725 C C . SER A 1 97 ? 1.442 2.561 -5.132 1.00 98.12 97 SER A C 1
ATOM 727 O O . SER A 1 97 ? 0.220 2.635 -4.995 1.00 98.12 97 SER A O 1
ATOM 729 N N . ALA A 1 98 ? 2.159 1.585 -4.565 1.00 98.06 98 ALA A N 1
ATOM 730 C CA . ALA A 1 98 ? 1.559 0.534 -3.744 1.00 98.06 98 ALA A CA 1
ATOM 731 C C . ALA A 1 98 ? 0.898 1.093 -2.474 1.00 98.06 98 ALA A C 1
ATOM 733 O O . ALA A 1 98 ? -0.204 0.671 -2.126 1.00 98.06 98 ALA A O 1
ATOM 734 N N . VAL A 1 99 ? 1.526 2.076 -1.820 1.00 98.31 99 VAL A N 1
ATOM 735 C CA . VAL A 1 99 ? 0.957 2.788 -0.666 1.00 98.31 99 VAL A CA 1
ATOM 736 C C . VAL A 1 99 ? -0.332 3.502 -1.062 1.00 98.31 99 VAL A C 1
ATOM 738 O O . VAL A 1 99 ? -1.355 3.282 -0.423 1.00 98.31 99 VAL A O 1
ATOM 741 N N . ARG A 1 100 ? -0.328 4.291 -2.143 1.00 98.38 100 ARG A N 1
ATOM 742 C CA . ARG A 1 100 ? -1.531 4.990 -2.628 1.00 98.38 100 ARG A CA 1
ATOM 743 C C . ARG A 1 100 ? -2.663 4.017 -2.957 1.00 98.38 100 ARG A C 1
ATOM 745 O O . ARG A 1 100 ? -3.815 4.283 -2.624 1.00 98.38 100 ARG A O 1
ATOM 752 N N . HIS A 1 101 ? -2.341 2.873 -3.558 1.00 98.50 101 HIS A N 1
ATOM 753 C CA . HIS A 1 101 ? -3.328 1.833 -3.837 1.00 98.50 101 HIS A CA 1
ATOM 754 C C . HIS A 1 101 ? -3.895 1.229 -2.545 1.00 98.50 101 HIS A C 1
ATOM 756 O O . HIS A 1 101 ? -5.106 1.092 -2.413 1.00 98.50 101 HIS A O 1
ATOM 762 N N . TRP A 1 102 ? -3.044 0.921 -1.562 1.00 98.38 102 TRP A N 1
ATOM 763 C CA . TRP A 1 102 ? -3.488 0.436 -0.252 1.00 98.38 102 TRP A CA 1
ATOM 764 C C . TRP A 1 102 ? -4.419 1.431 0.443 1.00 98.38 102 TRP A C 1
ATOM 766 O O . TRP A 1 102 ? -5.465 1.043 0.950 1.00 98.38 102 TRP A O 1
ATOM 776 N N . GLN A 1 103 ? -4.071 2.717 0.408 1.00 98.31 103 GLN A N 1
ATOM 777 C CA . GLN A 1 103 ? -4.873 3.800 0.973 1.00 98.31 103 GLN A CA 1
ATOM 778 C C . GLN A 1 103 ? -6.239 3.913 0.299 1.00 98.31 103 GLN A C 1
ATOM 780 O O . GLN A 1 103 ? -7.247 4.072 0.982 1.00 98.31 103 GLN A O 1
ATOM 785 N N . ALA A 1 104 ? -6.286 3.792 -1.029 1.00 98.12 104 ALA A N 1
ATOM 786 C CA . ALA A 1 104 ? -7.539 3.803 -1.772 1.00 98.12 104 ALA A CA 1
ATOM 787 C C . ALA A 1 104 ? -8.449 2.636 -1.364 1.00 98.12 104 ALA A C 1
ATOM 789 O O . ALA A 1 104 ? -9.637 2.851 -1.133 1.00 98.12 104 ALA A O 1
ATOM 790 N N . LEU A 1 105 ? -7.891 1.430 -1.208 1.00 97.88 105 LEU A N 1
ATOM 791 C CA . LEU A 1 105 ? -8.662 0.273 -0.757 1.00 97.88 105 LEU A CA 1
ATOM 792 C C . LEU A 1 105 ? -9.119 0.419 0.703 1.00 97.88 105 LEU A C 1
ATOM 794 O O . LEU A 1 105 ? -10.288 0.206 1.000 1.00 97.88 105 LEU A O 1
ATOM 798 N N . ALA A 1 106 ? -8.238 0.863 1.604 1.00 96.94 106 ALA A N 1
ATOM 799 C CA . ALA A 1 106 ? -8.588 1.095 3.005 1.00 96.94 106 ALA A CA 1
ATOM 800 C C . ALA A 1 106 ? -9.703 2.146 3.147 1.00 96.94 106 ALA A C 1
ATOM 802 O O . ALA A 1 106 ? -10.632 1.965 3.934 1.00 96.94 106 ALA A O 1
ATOM 803 N N . ARG A 1 107 ? -9.641 3.219 2.347 1.00 96.50 107 ARG A N 1
ATOM 804 C CA . ARG A 1 107 ? -10.685 4.246 2.279 1.00 96.50 107 ARG A CA 1
ATOM 805 C C . ARG A 1 107 ? -12.004 3.680 1.763 1.00 96.50 107 ARG A C 1
ATOM 807 O O . ARG A 1 107 ? -13.045 4.017 2.316 1.00 96.50 107 ARG A O 1
ATOM 814 N N . HIS A 1 108 ? -11.957 2.875 0.705 1.00 96.88 108 HIS A N 1
ATOM 815 C CA . HIS A 1 108 ? -13.141 2.274 0.099 1.00 96.88 108 HIS A CA 1
ATOM 816 C C . HIS A 1 108 ? -13.843 1.305 1.059 1.00 96.88 108 HIS A C 1
ATOM 818 O O . HIS A 1 108 ? -15.056 1.381 1.224 1.00 96.88 108 HIS A O 1
ATOM 824 N N . ASP A 1 109 ? -13.078 0.440 1.725 1.00 96.00 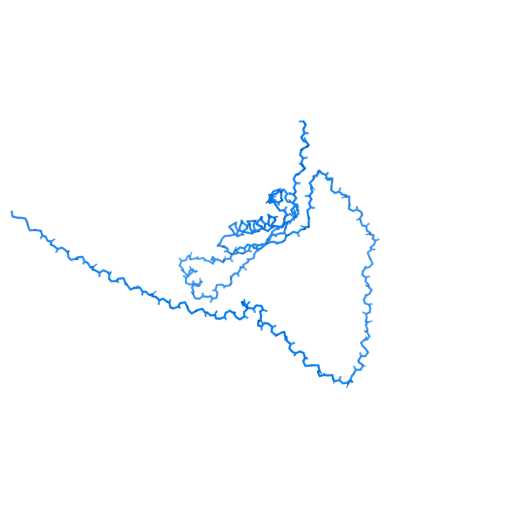109 ASP A N 1
ATOM 825 C CA . ASP A 1 109 ? -13.634 -0.646 2.533 1.00 96.00 109 ASP A CA 1
ATOM 826 C C . ASP A 1 109 ? -14.037 -0.185 3.946 1.00 96.00 109 ASP A C 1
ATOM 828 O O . ASP A 1 109 ? -15.035 -0.653 4.493 1.00 96.00 109 ASP A O 1
ATOM 832 N N . TRP A 1 110 ? -13.272 0.736 4.550 1.00 94.62 110 TRP A N 1
ATOM 833 C CA . TRP A 1 110 ? -13.382 1.067 5.982 1.00 94.62 110 TRP A CA 1
ATOM 834 C C . TRP A 1 110 ? -13.515 2.564 6.284 1.00 94.62 110 TRP A C 1
ATOM 836 O O . TRP A 1 110 ? -13.741 2.946 7.436 1.00 94.62 110 TRP A O 1
ATOM 846 N N . GLY A 1 111 ? -13.378 3.422 5.272 1.00 95.00 111 GLY A N 1
ATOM 847 C CA . GLY A 1 111 ? -13.455 4.874 5.402 1.00 95.00 111 GLY A CA 1
ATOM 848 C C . GLY A 1 111 ? -12.123 5.565 5.717 1.00 95.00 111 GLY A C 1
ATOM 849 O O . GLY A 1 111 ? -11.063 4.955 5.872 1.00 95.00 111 GLY A O 1
ATOM 850 N N . GLU A 1 112 ? -12.176 6.895 5.813 1.00 94.06 112 GLU A N 1
ATOM 851 C CA . GLU A 1 112 ? -10.978 7.748 5.875 1.00 94.06 112 GLU A CA 1
ATOM 852 C C . GLU A 1 112 ? -10.138 7.550 7.148 1.00 94.06 112 GLU A C 1
ATOM 854 O O . GLU A 1 112 ? -8.917 7.700 7.117 1.00 94.06 112 GLU A O 1
ATOM 859 N N . LEU A 1 113 ? -10.764 7.125 8.251 1.00 93.25 113 LEU A N 1
ATOM 860 C CA . LEU A 1 113 ? -10.094 6.931 9.544 1.00 93.25 113 LEU A CA 1
ATOM 861 C C . LEU A 1 113 ? -8.995 5.858 9.522 1.00 93.25 113 LEU A C 1
ATOM 863 O O . LEU A 1 113 ? -8.118 5.878 10.381 1.00 93.25 113 LEU A O 1
ATOM 867 N N . TYR A 1 114 ? -9.036 4.933 8.560 1.00 95.38 114 TYR A N 1
ATOM 868 C CA . TYR A 1 114 ? -8.079 3.828 8.432 1.00 95.38 114 TYR A CA 1
ATOM 869 C C . TYR A 1 114 ? -7.085 4.024 7.279 1.00 95.38 114 TYR A C 1
ATOM 871 O O . TYR A 1 114 ? -6.305 3.124 6.974 1.00 95.38 114 TYR A O 1
ATOM 879 N N . THR A 1 115 ? -7.114 5.185 6.619 1.00 96.19 115 THR A N 1
ATOM 880 C CA . THR A 1 115 ? -6.332 5.444 5.399 1.00 96.19 115 THR A CA 1
ATOM 881 C C . THR A 1 115 ? -4.873 5.816 5.697 1.00 96.19 115 THR A C 1
ATOM 883 O O . THR A 1 115 ? -4.000 5.661 4.844 1.00 96.19 115 THR A O 1
ATOM 886 N N . ASP A 1 116 ? -4.555 6.301 6.899 1.00 94.19 116 ASP A N 1
ATOM 887 C CA . ASP A 1 116 ? -3.179 6.679 7.237 1.00 94.19 116 ASP A CA 1
ATOM 888 C C . ASP A 1 116 ? -2.298 5.443 7.458 1.00 94.19 116 ASP A C 1
ATOM 890 O O . ASP A 1 116 ? -2.333 4.789 8.501 1.00 94.19 116 ASP A O 1
ATOM 894 N N . ILE A 1 117 ? -1.440 5.152 6.481 1.00 93.62 117 ILE A N 1
ATOM 895 C CA . ILE A 1 117 ? -0.539 4.005 6.543 1.00 93.62 117 ILE A CA 1
ATOM 896 C C . ILE A 1 117 ? 0.487 4.108 7.679 1.00 93.62 117 ILE A C 1
ATOM 898 O O . ILE A 1 117 ? 0.994 3.088 8.136 1.00 93.62 117 ILE A O 1
ATOM 902 N N . ARG A 1 118 ? 0.773 5.314 8.190 1.00 93.75 118 ARG A N 1
ATOM 903 C CA . ARG A 1 118 ? 1.667 5.499 9.347 1.00 93.75 118 ARG A CA 1
ATOM 904 C C . ARG A 1 118 ? 1.038 4.989 10.643 1.00 93.75 118 ARG A C 1
ATOM 906 O O . ARG A 1 118 ? 1.756 4.720 11.602 1.00 93.75 118 ARG A O 1
ATOM 913 N N . GLN A 1 119 ? -0.289 4.865 10.676 1.00 91.94 119 GLN A N 1
ATOM 914 C CA . GLN A 1 119 ? -1.039 4.290 11.794 1.00 91.94 119 GLN A CA 1
ATOM 915 C C . GLN A 1 119 ? -1.245 2.782 11.633 1.00 91.94 119 GLN A C 1
ATOM 917 O O . GLN A 1 119 ? -1.589 2.109 12.605 1.00 91.94 119 GLN A O 1
ATOM 922 N N . ALA A 1 120 ? -1.013 2.241 10.434 1.00 93.56 120 ALA A N 1
ATOM 923 C CA . ALA A 1 120 ? -1.143 0.820 10.169 1.00 93.56 120 ALA A CA 1
ATOM 924 C C . ALA A 1 120 ? -0.111 -0.003 10.962 1.00 93.56 120 ALA A C 1
ATOM 926 O O . ALA A 1 120 ? 1.003 0.439 11.252 1.00 93.56 120 ALA A O 1
ATOM 927 N N . ARG A 1 121 ? -0.482 -1.237 11.311 1.00 93.25 121 ARG A N 1
ATOM 928 C CA . ARG A 1 121 ? 0.397 -2.201 11.992 1.00 93.25 121 ARG A CA 1
ATOM 929 C C . ARG A 1 121 ? 0.885 -3.264 11.019 1.00 93.25 121 ARG A C 1
ATOM 931 O O . ARG A 1 121 ? 0.261 -3.509 9.989 1.00 93.25 121 ARG A O 1
ATOM 938 N N . ASP A 1 122 ? 1.996 -3.907 11.367 1.00 93.50 122 ASP A N 1
ATOM 939 C CA . ASP A 1 122 ? 2.557 -5.036 10.615 1.00 93.50 122 ASP A CA 1
ATOM 940 C C . ASP A 1 122 ? 2.825 -4.715 9.129 1.00 93.50 122 ASP A C 1
ATOM 942 O O . ASP A 1 122 ? 2.731 -5.594 8.269 1.00 93.50 122 ASP A O 1
ATOM 946 N N . ALA A 1 123 ? 3.131 -3.447 8.825 1.00 94.19 123 ALA A N 1
ATOM 947 C CA . ALA A 1 123 ? 3.374 -2.980 7.469 1.00 94.19 123 ALA A CA 1
ATOM 948 C C . ALA A 1 123 ? 4.665 -3.594 6.916 1.00 94.19 123 ALA A C 1
ATOM 950 O O . ALA A 1 123 ? 5.764 -3.350 7.414 1.00 94.19 123 ALA A O 1
ATOM 951 N N . ARG A 1 124 ? 4.520 -4.388 5.859 1.00 96.44 124 ARG A N 1
ATOM 952 C CA . ARG A 1 124 ? 5.616 -5.025 5.128 1.00 96.44 124 ARG A CA 1
ATOM 953 C C . ARG A 1 124 ? 5.426 -4.800 3.640 1.00 96.44 124 ARG A C 1
ATOM 955 O O . ARG A 1 124 ? 4.298 -4.836 3.151 1.00 96.44 124 ARG A O 1
ATOM 962 N N . HIS A 1 125 ? 6.523 -4.605 2.923 1.00 96.75 125 HIS A N 1
ATOM 963 C CA . HIS A 1 125 ? 6.499 -4.459 1.476 1.00 96.75 125 HIS A CA 1
ATOM 964 C C . HIS A 1 125 ? 7.459 -5.440 0.814 1.00 96.75 125 HIS A C 1
ATOM 966 O O . HIS A 1 125 ? 8.436 -5.888 1.414 1.00 96.75 125 HIS A O 1
ATOM 972 N N . ARG A 1 126 ? 7.152 -5.785 -0.432 1.00 96.62 126 ARG A N 1
ATOM 973 C CA . ARG A 1 126 ? 8.022 -6.566 -1.304 1.00 96.62 126 ARG A CA 1
ATOM 974 C C . ARG A 1 126 ? 7.996 -5.941 -2.683 1.00 96.62 126 ARG A C 1
ATOM 976 O O . ARG A 1 126 ? 6.926 -5.796 -3.267 1.00 96.62 126 ARG A O 1
ATOM 983 N N . CYS A 1 127 ? 9.169 -5.632 -3.211 1.00 95.38 127 CYS A N 1
ATOM 984 C CA . CYS A 1 127 ? 9.328 -5.163 -4.575 1.00 95.38 127 CYS A CA 1
ATOM 985 C C . CYS A 1 127 ? 9.917 -6.278 -5.440 1.00 95.38 127 CYS A C 1
ATOM 987 O O . CYS A 1 127 ? 10.732 -7.085 -4.989 1.00 95.38 127 CYS A O 1
ATOM 989 N N . ALA A 1 128 ? 9.434 -6.372 -6.671 1.00 91.81 128 ALA A N 1
ATOM 990 C CA . ALA A 1 128 ? 9.912 -7.321 -7.658 1.00 91.81 128 ALA A CA 1
ATOM 991 C C . ALA A 1 128 ? 9.906 -6.669 -9.038 1.00 91.81 128 ALA A C 1
ATOM 993 O O . ALA A 1 128 ? 9.120 -5.760 -9.322 1.00 91.81 128 ALA A O 1
ATOM 994 N N . ARG A 1 129 ? 10.776 -7.162 -9.914 1.00 90.12 129 ARG A N 1
ATOM 995 C CA . ARG A 1 129 ? 10.765 -6.789 -11.323 1.00 90.12 129 ARG A CA 1
ATOM 996 C C . ARG A 1 129 ? 9.421 -7.179 -11.939 1.00 90.12 129 ARG A C 1
ATOM 998 O O . ARG A 1 129 ? 8.986 -8.320 -11.810 1.00 90.12 129 ARG A O 1
ATOM 1005 N N . ALA A 1 130 ? 8.756 -6.208 -12.554 1.00 85.81 130 ALA A N 1
ATOM 1006 C CA . ALA A 1 130 ? 7.407 -6.358 -13.087 1.00 85.81 130 ALA A CA 1
ATOM 1007 C C . ALA A 1 130 ? 7.401 -6.755 -14.562 1.00 85.81 130 ALA A C 1
ATOM 1009 O O . ALA A 1 130 ? 6.479 -7.427 -15.011 1.00 85.81 130 ALA A O 1
ATOM 1010 N N . GLU A 1 131 ? 8.415 -6.310 -15.301 1.00 76.12 131 GLU A N 1
ATOM 1011 C CA . GLU A 1 131 ? 8.525 -6.504 -16.740 1.00 76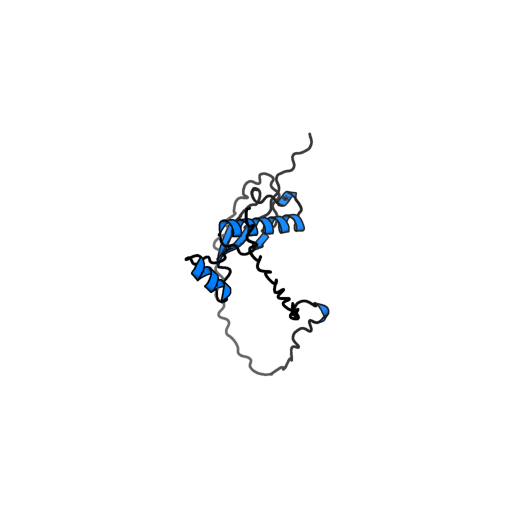.12 131 GLU A CA 1
ATOM 1012 C C . GLU A 1 131 ? 9.895 -7.121 -17.055 1.00 76.12 131 GLU A C 1
ATOM 1014 O O . GLU A 1 131 ? 10.953 -6.651 -16.614 1.00 76.12 131 GLU A O 1
ATOM 1019 N N . THR A 1 132 ? 9.882 -8.222 -17.798 1.00 65.62 132 THR A N 1
ATOM 1020 C CA . THR A 1 132 ? 11.016 -8.628 -18.618 1.00 65.62 132 THR A CA 1
ATOM 1021 C C . THR A 1 132 ? 10.903 -7.778 -19.885 1.00 65.62 132 THR A C 1
ATOM 1023 O O . THR A 1 132 ? 9.855 -7.801 -20.523 1.00 65.62 132 THR A O 1
ATOM 1026 N N . ASN A 1 133 ? 11.890 -6.929 -20.210 1.00 61.66 133 ASN A N 1
ATOM 1027 C CA . ASN A 1 133 ? 11.835 -6.022 -21.374 1.00 61.66 133 ASN A CA 1
ATOM 1028 C C . ASN A 1 133 ? 11.946 -6.811 -22.699 1.00 61.66 133 ASN A C 1
ATOM 1030 O O . ASN A 1 133 ? 12.847 -6.617 -23.507 1.00 61.66 133 ASN A O 1
ATOM 1034 N N . GLU A 1 134 ? 11.039 -7.756 -22.923 1.00 63.19 134 GLU A N 1
ATOM 1035 C CA . GLU A 1 134 ? 11.020 -8.632 -24.092 1.00 63.19 134 GLU A CA 1
ATOM 1036 C C . GLU A 1 134 ? 10.493 -7.901 -25.332 1.00 63.19 134 GLU A C 1
ATOM 1038 O O . GLU A 1 134 ? 10.795 -8.292 -26.466 1.00 63.19 134 GLU A O 1
ATOM 1043 N N . THR A 1 135 ? 9.774 -6.792 -25.129 1.00 60.47 135 THR A N 1
ATOM 1044 C CA . THR A 1 135 ? 9.254 -5.941 -26.198 1.00 60.47 135 THR A CA 1
ATOM 1045 C C . THR A 1 135 ? 10.376 -5.143 -26.869 1.00 60.47 135 THR A C 1
ATOM 1047 O O . THR A 1 135 ? 11.279 -4.617 -26.219 1.00 60.47 135 THR A O 1
ATOM 1050 N N . ALA A 1 136 ? 10.315 -5.023 -28.201 1.00 58.22 136 ALA A N 1
ATOM 1051 C CA . ALA A 1 136 ? 11.306 -4.284 -28.993 1.00 58.22 136 ALA A CA 1
ATOM 1052 C C . ALA A 1 136 ? 11.442 -2.812 -28.554 1.00 58.22 136 ALA A C 1
ATOM 1054 O O . ALA A 1 136 ? 12.535 -2.254 -28.592 1.00 58.22 136 ALA A O 1
ATOM 1055 N N . ALA A 1 137 ? 10.350 -2.212 -28.068 1.00 56.19 137 ALA A N 1
ATOM 1056 C CA . ALA A 1 137 ? 10.351 -0.878 -27.475 1.00 56.19 137 ALA A CA 1
ATOM 1057 C C . ALA A 1 137 ? 11.104 -0.826 -26.132 1.00 56.19 137 ALA A C 1
ATOM 1059 O O . ALA A 1 137 ? 11.843 0.125 -25.895 1.00 56.19 137 ALA A O 1
ATOM 1060 N N . GLY A 1 138 ? 10.976 -1.859 -25.287 1.00 56.97 138 GLY A N 1
ATOM 1061 C CA . GLY A 1 138 ? 11.742 -1.982 -24.043 1.00 56.97 138 GLY A CA 1
ATOM 1062 C C . GLY A 1 138 ? 13.248 -2.057 -24.302 1.00 56.97 138 GLY A C 1
ATOM 1063 O O . GLY A 1 138 ? 14.010 -1.320 -23.685 1.00 56.97 138 GLY A O 1
ATOM 1064 N N . ARG A 1 139 ? 13.661 -2.840 -25.308 1.00 61.72 139 ARG A N 1
ATOM 1065 C CA . ARG A 1 139 ? 15.072 -2.941 -25.725 1.00 61.72 139 ARG A CA 1
ATOM 1066 C C . ARG A 1 139 ? 15.621 -1.664 -26.366 1.00 61.72 139 ARG A C 1
ATOM 1068 O O . ARG A 1 139 ? 16.790 -1.336 -26.188 1.00 61.72 139 ARG A O 1
ATOM 1075 N N . ALA A 1 140 ? 14.797 -0.928 -27.115 1.00 61.75 140 ALA A N 1
ATOM 1076 C CA . ALA A 1 140 ? 15.211 0.339 -27.722 1.00 61.75 140 ALA A CA 1
ATOM 1077 C C . ALA A 1 140 ? 15.458 1.431 -26.668 1.00 61.75 140 ALA A C 1
ATOM 1079 O O . ALA A 1 140 ? 16.386 2.224 -26.811 1.00 61.75 140 ALA A O 1
ATOM 1080 N N . VAL A 1 141 ? 14.662 1.453 -25.594 1.00 58.34 141 VAL A N 1
ATOM 1081 C CA . VAL A 1 141 ? 14.882 2.362 -24.461 1.00 58.34 141 VAL A CA 1
ATOM 1082 C C . VAL A 1 141 ? 16.139 1.963 -23.684 1.00 58.34 141 VAL A C 1
ATOM 1084 O O . VAL A 1 141 ? 16.957 2.838 -23.418 1.00 58.34 141 VAL A O 1
ATOM 1087 N N . GLU A 1 142 ? 16.359 0.669 -23.420 1.00 57.38 142 GLU A N 1
ATOM 1088 C CA . GLU A 1 142 ? 17.600 0.165 -22.796 1.00 57.38 142 GLU A CA 1
ATOM 1089 C C . GLU A 1 142 ? 18.860 0.610 -23.555 1.00 57.38 142 GLU A C 1
ATOM 1091 O O . GLU A 1 142 ? 19.826 1.077 -22.947 1.00 57.38 142 GLU A O 1
ATOM 1096 N N . ALA A 1 143 ? 18.830 0.536 -24.890 1.00 59.91 143 ALA A N 1
ATOM 1097 C CA . ALA A 1 143 ? 19.942 0.943 -25.746 1.00 59.91 143 ALA A CA 1
ATOM 1098 C C . ALA A 1 143 ? 20.234 2.455 -25.703 1.00 59.91 143 ALA A C 1
ATOM 1100 O O . ALA A 1 143 ? 21.372 2.864 -25.923 1.00 59.91 143 ALA A O 1
ATOM 1101 N N . LEU A 1 144 ? 19.226 3.287 -25.419 1.00 59.72 144 LEU A N 1
ATOM 1102 C CA . LEU A 1 144 ? 19.357 4.747 -25.373 1.00 59.72 144 LEU A CA 1
ATOM 1103 C C . LEU A 1 144 ? 19.725 5.268 -23.982 1.00 59.72 144 LEU A C 1
ATOM 1105 O O . LEU A 1 144 ? 20.450 6.254 -23.875 1.00 59.72 144 LEU A O 1
ATOM 1109 N N . THR A 1 145 ? 19.240 4.628 -22.916 1.00 60.91 145 THR A N 1
ATOM 1110 C CA . THR A 1 145 ? 19.509 5.065 -21.537 1.00 60.91 145 THR A CA 1
ATOM 1111 C C . THR A 1 145 ? 20.751 4.424 -20.925 1.00 60.91 145 THR A C 1
ATOM 1113 O O . THR A 1 145 ? 21.119 4.781 -19.809 1.00 60.91 145 THR A O 1
ATOM 1116 N N . GLY A 1 146 ? 21.412 3.502 -21.637 1.00 53.28 146 GLY A N 1
ATOM 1117 C CA . GLY A 1 146 ? 22.687 2.908 -21.220 1.00 53.28 146 GLY A CA 1
ATOM 1118 C C . GLY A 1 146 ? 22.603 2.098 -19.923 1.00 53.28 146 GLY A C 1
ATOM 1119 O O . GLY A 1 146 ? 23.613 1.908 -19.250 1.00 53.28 146 GLY A O 1
ATOM 1120 N N . GLY A 1 147 ? 21.406 1.646 -19.551 1.00 54.78 147 GLY A N 1
ATOM 1121 C CA . GLY A 1 147 ? 21.170 0.942 -18.301 1.00 54.78 147 GLY A CA 1
ATOM 1122 C C . GLY A 1 147 ? 19.873 0.153 -18.333 1.00 54.78 147 GLY A C 1
ATOM 1123 O O . GLY A 1 147 ? 18.874 0.596 -18.905 1.00 54.78 147 GLY A O 1
ATOM 1124 N N . ASP A 1 148 ? 19.909 -1.004 -17.681 1.00 53.78 148 ASP A N 1
ATOM 1125 C CA . ASP A 1 148 ? 18.772 -1.890 -17.482 1.00 53.78 148 ASP A CA 1
ATOM 1126 C C . ASP A 1 148 ? 17.742 -1.246 -16.531 1.00 53.78 148 ASP A C 1
ATOM 1128 O O . ASP A 1 148 ? 17.658 -1.570 -15.341 1.00 53.78 148 ASP A O 1
ATOM 1132 N N . VAL A 1 149 ? 16.957 -0.285 -17.025 1.00 67.06 149 VAL A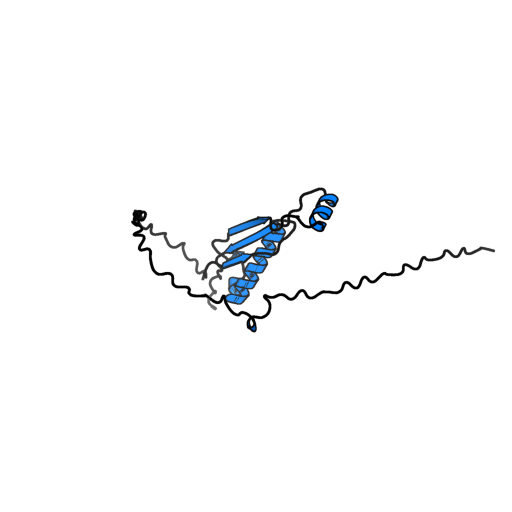 N 1
ATOM 1133 C CA . VAL A 1 149 ? 15.867 0.324 -16.250 1.00 67.06 149 VAL A CA 1
ATOM 1134 C C . VAL A 1 149 ? 14.685 -0.644 -16.242 1.00 67.06 149 VAL A C 1
ATOM 1136 O O . VAL A 1 149 ? 13.703 -0.500 -16.972 1.00 67.06 149 VAL A O 1
ATOM 1139 N N . TRP A 1 150 ? 14.785 -1.686 -15.420 1.00 74.38 150 TRP A N 1
ATOM 1140 C CA . TRP A 1 150 ? 13.685 -2.614 -15.204 1.00 74.38 150 TRP A CA 1
ATOM 1141 C C . TRP A 1 150 ? 12.557 -1.914 -14.453 1.00 74.38 150 TRP A C 1
ATOM 1143 O O . TRP A 1 150 ? 12.752 -1.380 -13.357 1.00 74.38 150 TRP A O 1
ATOM 1153 N N . ARG A 1 151 ? 11.337 -1.975 -14.993 1.00 85.69 151 ARG A N 1
ATOM 1154 C CA . ARG A 1 151 ? 10.174 -1.498 -14.247 1.00 85.69 151 ARG A CA 1
ATOM 1155 C C . ARG A 1 151 ? 9.929 -2.415 -13.054 1.00 85.69 151 ARG A C 1
ATOM 1157 O O . ARG A 1 151 ? 9.724 -3.621 -13.196 1.00 85.69 151 ARG A O 1
ATOM 1164 N N . THR A 1 152 ? 9.947 -1.826 -11.869 1.00 90.31 152 THR A N 1
ATOM 1165 C CA . THR A 1 152 ? 9.738 -2.499 -10.589 1.00 90.31 152 THR A CA 1
ATOM 1166 C C . THR A 1 152 ? 8.306 -2.278 -10.127 1.00 90.31 152 THR A C 1
ATOM 1168 O O . THR A 1 152 ? 7.731 -1.206 -10.321 1.00 90.31 152 THR A O 1
ATOM 1171 N N . ARG A 1 153 ? 7.707 -3.300 -9.518 1.00 94.94 153 ARG A N 1
ATOM 1172 C CA . ARG A 1 153 ? 6.383 -3.245 -8.897 1.00 94.94 153 ARG A CA 1
ATOM 1173 C C . ARG A 1 153 ? 6.500 -3.682 -7.450 1.00 94.94 153 ARG A C 1
ATOM 1175 O O . ARG A 1 153 ? 7.113 -4.707 -7.158 1.00 94.94 153 ARG A O 1
ATOM 1182 N N . CYS A 1 154 ? 5.875 -2.920 -6.566 1.00 97.38 154 CYS A N 1
ATOM 1183 C CA . CYS A 1 154 ? 5.833 -3.234 -5.151 1.00 97.38 154 CYS A CA 1
ATOM 1184 C C . CYS A 1 154 ? 4.437 -3.693 -4.732 1.00 97.38 154 CYS A C 1
ATOM 1186 O O . CYS A 1 154 ? 3.410 -3.255 -5.254 1.00 97.38 154 CYS A O 1
ATOM 1188 N N . GLU A 1 155 ? 4.428 -4.592 -3.767 1.00 97.38 155 GLU A N 1
ATOM 1189 C CA . GLU A 1 155 ? 3.274 -5.025 -3.003 1.00 97.38 155 GLU A CA 1
ATOM 1190 C C . GLU A 1 155 ? 3.458 -4.559 -1.563 1.00 97.38 155 GLU A C 1
ATOM 1192 O O . GLU A 1 155 ? 4.565 -4.631 -1.026 1.00 97.38 155 GLU A O 1
ATOM 1197 N N . ILE A 1 156 ? 2.371 -4.132 -0.930 1.00 97.62 156 ILE A N 1
ATOM 1198 C CA . ILE A 1 156 ? 2.331 -3.824 0.493 1.00 97.62 156 ILE A CA 1
ATOM 1199 C C . ILE A 1 156 ? 1.238 -4.638 1.179 1.00 97.62 156 ILE A C 1
ATOM 1201 O O . ILE A 1 156 ? 0.129 -4.791 0.665 1.00 97.62 156 ILE A O 1
ATOM 1205 N N . VAL A 1 157 ? 1.563 -5.168 2.355 1.00 97.75 157 VAL A N 1
ATOM 1206 C CA . VAL A 1 157 ? 0.611 -5.800 3.265 1.00 97.75 157 VAL A CA 1
ATOM 1207 C C . VAL A 1 157 ? 0.697 -5.062 4.585 1.00 97.75 157 VAL A C 1
ATOM 1209 O O . VAL A 1 157 ? 1.763 -5.014 5.193 1.00 97.75 157 VAL A O 1
ATOM 1212 N N . ALA A 1 158 ? -0.415 -4.486 5.022 1.00 97.12 158 ALA A N 1
ATOM 1213 C CA . ALA A 1 158 ? -0.487 -3.764 6.284 1.00 97.12 158 ALA A CA 1
ATOM 1214 C C . ALA A 1 158 ? -1.869 -3.932 6.916 1.00 97.12 158 ALA A C 1
ATOM 1216 O O . ALA A 1 158 ? -2.866 -4.134 6.218 1.00 97.12 158 ALA A O 1
ATOM 1217 N N . ARG A 1 159 ? -1.927 -3.863 8.246 1.00 96.25 159 ARG A N 1
ATOM 1218 C CA . ARG A 1 159 ? -3.168 -3.889 9.018 1.00 96.25 159 ARG A CA 1
ATOM 1219 C C . ARG A 1 159 ? -3.674 -2.458 9.219 1.00 96.25 159 ARG A C 1
ATOM 1221 O O . ARG A 1 159 ? -3.010 -1.721 9.948 1.00 96.25 159 ARG A O 1
ATOM 1228 N N . PRO A 1 160 ? -4.816 -2.057 8.628 1.00 96.31 160 PRO A 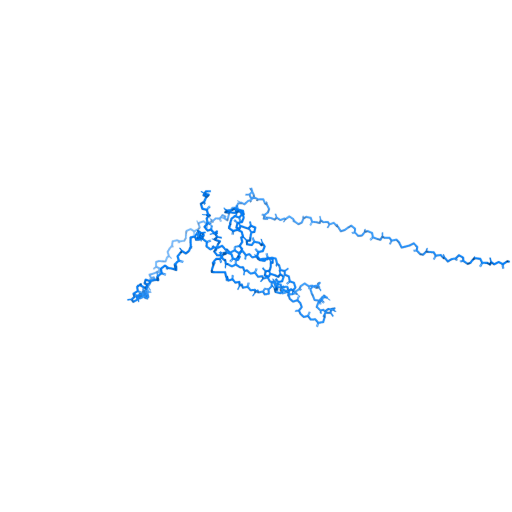N 1
ATOM 1229 C CA . PRO A 1 160 ? -5.360 -0.722 8.835 1.00 96.31 160 PRO A CA 1
ATOM 1230 C C . PRO A 1 160 ? -5.754 -0.538 10.301 1.00 96.31 160 PRO A C 1
ATOM 1232 O O . PRO A 1 160 ? -6.402 -1.410 10.883 1.00 96.31 160 PRO A O 1
ATOM 1235 N N . CYS A 1 161 ? -5.372 0.589 10.895 1.00 94.12 161 CYS A N 1
ATOM 1236 C CA . CYS A 1 161 ? -5.747 0.949 12.257 1.00 94.12 161 CYS A CA 1
ATOM 1237 C C . CYS A 1 161 ? -6.137 2.423 12.311 1.00 94.12 161 CYS A C 1
ATOM 1239 O O . CYS A 1 161 ? -5.599 3.228 11.555 1.00 94.12 161 CYS A O 1
ATOM 1241 N N . ARG A 1 162 ? -7.031 2.771 13.236 1.00 90.62 162 ARG A N 1
ATOM 1242 C CA . ARG A 1 162 ? -7.354 4.164 13.570 1.00 90.62 162 ARG A CA 1
ATOM 1243 C C . ARG A 1 162 ? -6.859 4.506 14.966 1.00 90.62 162 ARG A C 1
ATOM 1245 O O . ARG A 1 162 ? -6.816 3.630 15.829 1.00 90.62 162 ARG A O 1
ATOM 1252 N N . LYS A 1 163 ? -6.545 5.778 15.211 1.00 84.69 163 LYS A N 1
ATOM 1253 C CA . LYS A 1 163 ? -6.349 6.291 16.575 1.00 84.69 163 LYS A CA 1
ATOM 1254 C C . LYS A 1 163 ? -7.639 6.190 17.396 1.00 84.69 163 LYS A C 1
ATOM 1256 O O . LYS A 1 163 ? -8.746 6.209 16.848 1.00 84.69 163 LYS A O 1
ATOM 1261 N N . ALA A 1 164 ? -7.468 6.112 18.712 1.00 78.81 164 ALA A N 1
ATOM 1262 C CA . ALA A 1 164 ? -8.550 6.278 19.669 1.00 78.81 164 ALA A CA 1
ATOM 1263 C C . ALA A 1 164 ? -9.262 7.609 19.398 1.00 78.81 164 ALA A C 1
ATOM 1265 O O . ALA A 1 164 ? -8.598 8.626 19.187 1.00 78.81 164 ALA A O 1
ATOM 1266 N N . LEU A 1 165 ? -10.594 7.603 19.379 1.00 76.25 165 LEU A N 1
ATOM 1267 C CA . LEU A 1 165 ? -11.340 8.857 19.344 1.00 76.25 165 LEU A CA 1
ATOM 1268 C C . LEU A 1 165 ? -11.223 9.489 20.727 1.00 76.25 165 LEU A C 1
ATOM 1270 O O . LEU A 1 165 ? -11.559 8.849 21.724 1.00 76.25 165 LEU A O 1
ATOM 1274 N N . GLU A 1 166 ? -10.720 10.717 20.785 1.00 75.94 166 GLU A N 1
ATOM 1275 C CA . GLU A 1 166 ? -10.709 11.474 22.029 1.00 75.94 166 GLU A CA 1
ATOM 1276 C C . GLU A 1 166 ? -12.166 11.795 22.407 1.00 75.94 166 GLU A C 1
ATOM 1278 O O . GLU A 1 166 ? -12.926 12.264 21.550 1.00 75.94 166 GLU A O 1
ATOM 1283 N N . PRO A 1 167 ? -12.612 11.483 23.636 1.00 73.50 167 PRO A N 1
ATOM 1284 C CA . PRO A 1 167 ? -13.971 11.796 24.051 1.00 73.50 167 PRO A CA 1
ATOM 1285 C C . PRO A 1 167 ? -14.143 13.318 24.089 1.00 73.50 167 PRO A C 1
ATOM 1287 O O . PRO A 1 167 ? -13.311 14.014 24.670 1.00 73.50 167 PRO A O 1
ATOM 1290 N N . MET A 1 168 ? -15.219 13.832 23.482 1.00 64.50 168 MET A N 1
ATOM 1291 C CA . MET A 1 168 ? -15.576 15.248 23.610 1.00 64.50 168 MET A CA 1
ATOM 1292 C C . MET A 1 168 ? -15.804 15.551 25.097 1.00 64.50 168 MET A C 1
ATOM 1294 O O . MET A 1 168 ? -16.666 14.927 25.719 1.00 64.50 168 MET A O 1
ATOM 1298 N N . ARG A 1 169 ? -14.987 16.442 25.661 1.00 63.12 169 ARG A N 1
ATOM 1299 C CA . ARG A 1 169 ? -15.106 16.935 27.038 1.00 63.12 169 ARG A CA 1
ATOM 1300 C C . ARG A 1 169 ? -15.840 18.262 27.069 1.00 63.12 169 ARG A C 1
ATOM 1302 O O . ARG A 1 169 ? -15.611 19.062 26.136 1.00 63.12 169 ARG A O 1
#

Radius of gyration: 29.95 Å; chains: 1; bounding box: 46×100×79 Å

Foldseek 3Di:
DDDDDDDDDDDDDDDPPPDPPPPPPPPPPDPVPDPDDPPPPPDDDDDPPPDPPPPPPDPPDPDDDPDDPPPDPPKDWDDKDKFKFDWDLDPVVQVVRRLVRRLVVCCVPPRNQQSPQVSWPPKDKDKDQDDDLPDPVSVVVCVVVVDNSGTMMMMIITIGIGHDDDDDD

Sequence (169 aa):
MTRFRFSPVPLLTALTLAAPAAAGDNVYADPATWTGPRTHTAERPGARQTVRRHFREAPRVRAWVKVAPVAAGDAHCLAPQRAVGTPHASEAAALESAVRHWQALARHDWGELYTDIRQARDARHRCARAETNETAAGRAVEALTGGDVWRTRCEIVARPCRKALEPMR

pLDDT: mean 71.9, std 19.7, range [41.72, 98.5]

Secondary structure (DSSP, 8-state):
-----PPPP-----------------TTS-TTS---------------------------------PPPP---S-EE---EEEEPPPBSSHHHHHHHHHHHHHHHHHHHH-GGG--TTT-EEEEEEEEE-----SHHHHHHHHHHTS--PPEEEEEEEE-EEPPPPPP-